Protein AF-A0AAU6LFM1-F1 (afdb_monomer_lite)

Sequence (123 aa):
MAETTYRELRARVQQLARSVASDGETIRQIGQRADRNAQDVARVADSLAALEVDTLTTGEAKDVARIMRGLSTAAIATASASDNVLGAARAADAQAQQSHEGIDEQVNAMPVRMARAVFYTEE

Foldseek 3Di:
DPDQDPVNVLVVLLVVLVVLLVVLVVLLVQLVVLQVVLVVLLVVLVVCVVVVNDPVVSVVSNVSSVVSNVSSVVSNVSNVVSVVSNVVSVVVSVVCCVPPVVVVVVVVVPPDPPDPPPVPPDD

Secondary structure (DSSP, 8-state):
-----HHHHHHHHHHHHHHHHHHHHHHHHHHHHHHHHHHHHHHHHHHHHHTT--HHHHHHHHHHHHHHHHHHHHHHHHHHHHHHHHHHHHHHHHHHIIIIIHHHHHHHHS-S----TTTTS--

Structure (mmCIF, N/CA/C/O backbone):
data_AF-A0AAU6LFM1-F1
#
_entry.id   AF-A0AAU6LFM1-F1
#
loop_
_atom_site.group_PDB
_atom_site.id
_atom_site.type_symbol
_atom_site.label_atom_id
_atom_site.label_alt_id
_atom_site.label_comp_id
_atom_site.label_asym_id
_atom_site.label_entity_id
_atom_site.label_seq_id
_atom_site.pdbx_PDB_ins_code
_atom_site.Cartn_x
_atom_site.Cartn_y
_atom_site.Cartn_z
_atom_site.occupancy
_atom_site.B_iso_or_equiv
_atom_site.auth_seq_id
_atom_site.auth_comp_id
_atom_site.auth_asym_id
_atom_site.auth_atom_id
_atom_site.pdbx_PDB_model_num
ATOM 1 N N . MET A 1 1 ? -26.689 21.280 21.453 1.00 41.31 1 MET A N 1
ATOM 2 C CA . MET A 1 1 ? -25.574 20.574 20.786 1.00 41.31 1 MET A CA 1
ATOM 3 C C . MET A 1 1 ? -25.749 19.105 21.108 1.00 41.31 1 MET A C 1
ATOM 5 O O . MET A 1 1 ? -25.895 18.806 22.282 1.00 41.31 1 MET A O 1
ATOM 9 N N . ALA A 1 2 ? -25.887 18.230 20.110 1.00 50.59 2 ALA A N 1
ATOM 10 C CA . ALA A 1 2 ? -26.129 16.812 20.370 1.00 50.59 2 ALA A CA 1
ATOM 11 C C . ALA A 1 2 ? -24.892 16.206 21.048 1.00 50.59 2 ALA A C 1
ATOM 13 O O . ALA A 1 2 ? -23.811 16.177 20.456 1.00 50.59 2 ALA A O 1
ATOM 14 N N . GLU A 1 3 ? -25.050 15.796 22.303 1.00 56.97 3 GLU A N 1
ATOM 15 C CA . GLU A 1 3 ? -24.037 15.098 23.087 1.00 56.97 3 GLU A CA 1
ATOM 16 C C . GLU A 1 3 ? -23.749 13.769 22.384 1.00 56.97 3 GLU A C 1
ATOM 18 O O . GLU A 1 3 ? -24.572 12.857 22.385 1.00 56.97 3 GLU A O 1
ATOM 23 N N . THR A 1 4 ? -22.621 13.696 21.675 1.00 65.38 4 THR A N 1
ATOM 24 C CA . THR A 1 4 ? -22.221 12.458 21.002 1.00 65.38 4 THR A CA 1
ATOM 25 C C . THR A 1 4 ? -21.923 11.431 22.084 1.00 65.38 4 THR A C 1
ATOM 27 O O . THR A 1 4 ? -21.063 11.662 22.934 1.00 65.38 4 THR A O 1
ATOM 30 N N . THR A 1 5 ? -22.638 10.311 22.080 1.00 79.38 5 THR A N 1
ATOM 31 C CA . THR A 1 5 ? -22.465 9.300 23.130 1.00 79.38 5 THR A CA 1
ATOM 32 C C . THR A 1 5 ? -21.132 8.565 22.955 1.00 79.38 5 THR A C 1
ATOM 34 O O . THR A 1 5 ? -20.608 8.441 21.844 1.00 79.38 5 THR A O 1
ATOM 37 N N . TYR A 1 6 ? -20.576 8.017 24.040 1.00 76.62 6 TYR A N 1
ATOM 38 C CA . TYR A 1 6 ? -19.344 7.215 23.980 1.00 76.62 6 TYR A CA 1
ATOM 39 C C . TYR A 1 6 ? -19.451 6.059 22.965 1.00 76.62 6 TYR A C 1
ATOM 41 O O . TYR A 1 6 ? -18.521 5.781 22.205 1.00 76.62 6 TYR A O 1
ATOM 49 N N . ARG A 1 7 ? -20.638 5.446 22.875 1.00 76.25 7 ARG A N 1
ATOM 50 C CA . ARG A 1 7 ? -20.960 4.394 21.904 1.00 76.25 7 ARG A CA 1
ATOM 51 C C . ARG A 1 7 ? -20.860 4.875 20.453 1.00 76.25 7 ARG A C 1
ATOM 53 O O . ARG A 1 7 ? -20.349 4.146 19.604 1.00 76.25 7 ARG A O 1
ATOM 60 N N . GLU A 1 8 ? -21.315 6.091 20.161 1.00 80.94 8 GLU A N 1
ATOM 61 C CA . GLU A 1 8 ? -21.211 6.689 18.824 1.00 80.94 8 GLU A CA 1
ATOM 62 C C . GLU A 1 8 ? -19.762 7.012 18.451 1.00 80.94 8 GLU A C 1
ATOM 64 O O . GLU A 1 8 ? -19.349 6.749 17.321 1.00 80.94 8 GLU A O 1
ATOM 69 N N . LEU A 1 9 ? -18.964 7.531 19.389 1.00 82.94 9 LEU A N 1
ATOM 70 C CA . LEU A 1 9 ? -17.532 7.775 19.174 1.00 82.94 9 LEU A CA 1
ATOM 71 C C . LEU A 1 9 ? -16.786 6.475 18.851 1.00 82.94 9 LEU A C 1
ATOM 73 O O . LEU A 1 9 ? -16.022 6.425 17.886 1.00 82.94 9 LEU A O 1
ATOM 77 N N . ARG A 1 10 ? -17.069 5.398 19.589 1.00 83.88 10 ARG A N 1
ATOM 78 C CA . ARG A 1 10 ? -16.497 4.070 19.338 1.00 83.88 10 ARG A CA 1
ATOM 79 C C . ARG A 1 10 ? -16.863 3.538 17.951 1.00 83.88 10 ARG A C 1
ATOM 81 O O . ARG A 1 10 ? -15.993 3.088 17.206 1.00 83.88 10 ARG A O 1
ATOM 88 N N . ALA A 1 11 ? -18.136 3.651 17.569 1.00 85.62 11 ALA A N 1
ATOM 89 C CA . ALA A 1 11 ? -18.600 3.257 16.240 1.00 85.62 11 ALA A CA 1
ATOM 90 C C . ALA A 1 11 ? -17.892 4.047 15.123 1.00 85.62 11 ALA A C 1
ATOM 92 O O . ALA A 1 11 ? -17.490 3.459 14.117 1.00 85.62 11 ALA A O 1
ATOM 93 N N . ARG A 1 12 ? -17.667 5.355 15.316 1.00 87.56 12 ARG A N 1
ATOM 94 C CA . ARG A 1 12 ? -16.916 6.196 14.367 1.00 87.56 12 ARG A CA 1
ATOM 95 C C . ARG A 1 12 ? -15.453 5.773 14.242 1.00 87.56 12 ARG A C 1
ATOM 97 O O . ARG A 1 12 ? -14.955 5.695 13.122 1.00 87.56 12 ARG A O 1
ATOM 104 N N . VAL A 1 13 ?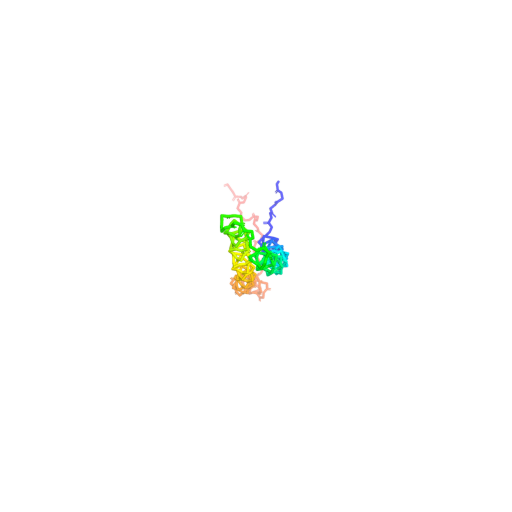 -14.779 5.451 15.349 1.00 88.31 13 VAL A N 1
ATOM 105 C CA . VAL A 1 13 ? -13.395 4.936 15.323 1.00 88.31 13 VAL A CA 1
ATOM 106 C C . VAL A 1 13 ? -13.321 3.620 14.551 1.00 88.31 13 VAL A C 1
ATOM 108 O O . VAL A 1 13 ? -12.462 3.467 13.683 1.00 88.31 13 VAL A O 1
ATOM 111 N N . GLN A 1 14 ? -14.253 2.692 14.792 1.00 89.56 14 GLN A N 1
ATOM 112 C CA . GLN A 1 14 ? -14.313 1.449 14.021 1.00 89.56 14 GLN A CA 1
ATOM 113 C C . GLN A 1 14 ? -14.546 1.696 12.529 1.00 89.56 14 GLN A C 1
ATOM 115 O O . GLN A 1 14 ? -13.924 1.043 11.690 1.00 89.56 14 GLN A O 1
ATOM 120 N N . GLN A 1 15 ? -15.456 2.609 12.187 1.00 92.00 15 GLN A N 1
ATOM 121 C CA . GLN A 1 15 ? -15.748 2.941 10.797 1.00 92.00 15 GLN A CA 1
ATOM 122 C C . GLN A 1 15 ? -14.516 3.525 10.100 1.00 92.00 15 GLN A C 1
ATOM 124 O O . GLN A 1 15 ? -14.177 3.087 9.001 1.00 92.00 15 GLN A O 1
ATOM 129 N N . LEU A 1 16 ? -13.812 4.449 10.759 1.00 90.88 16 LEU A N 1
ATOM 130 C CA . LEU A 1 16 ? -12.579 5.031 10.237 1.00 90.88 16 LEU A CA 1
ATOM 131 C C . LEU A 1 16 ? -11.495 3.963 10.041 1.00 90.88 16 LEU A C 1
ATOM 133 O O . LEU A 1 16 ? -10.872 3.913 8.986 1.00 90.88 16 LEU A O 1
ATOM 137 N N . ALA A 1 17 ? -11.322 3.056 11.004 1.00 91.50 17 ALA A N 1
ATOM 138 C CA . ALA A 1 17 ? -10.351 1.969 10.897 1.00 91.50 17 ALA A CA 1
ATOM 139 C C . ALA A 1 17 ? -10.649 1.014 9.726 1.00 91.50 17 ALA A C 1
ATOM 141 O O . ALA A 1 17 ? -9.734 0.577 9.031 1.00 91.50 17 ALA A O 1
ATOM 142 N N . ARG A 1 18 ? -11.930 0.717 9.462 1.00 91.94 18 ARG A N 1
ATOM 143 C CA . ARG A 1 18 ? -12.343 -0.068 8.284 1.00 91.94 18 ARG A CA 1
ATOM 144 C C . ARG A 1 18 ? -12.062 0.673 6.977 1.00 91.94 18 ARG A C 1
ATOM 146 O O . ARG A 1 18 ? -11.637 0.035 6.019 1.00 91.94 18 ARG A O 1
ATOM 153 N N . SER A 1 19 ? -12.261 1.993 6.947 1.00 94.69 19 SER A N 1
ATOM 154 C CA . SER A 1 19 ? -11.905 2.820 5.786 1.00 94.69 19 SER A CA 1
ATOM 155 C C . SER A 1 19 ? -10.408 2.740 5.499 1.00 94.69 19 SER A C 1
ATOM 157 O O . SER A 1 19 ? -10.024 2.404 4.387 1.00 94.69 19 SER A O 1
ATOM 159 N N . VAL A 1 20 ? -9.566 2.925 6.522 1.00 92.31 20 VAL A N 1
ATOM 160 C CA . VAL A 1 20 ? -8.100 2.837 6.393 1.00 92.31 20 VAL A CA 1
ATOM 161 C C . VAL A 1 20 ? -7.652 1.460 5.892 1.00 92.31 20 VAL A C 1
ATOM 163 O O . VAL A 1 20 ? -6.740 1.373 5.071 1.00 92.31 20 VAL A O 1
ATOM 166 N N . ALA A 1 21 ? -8.300 0.381 6.342 1.00 93.25 21 ALA A N 1
ATOM 167 C CA . ALA A 1 21 ? -8.031 -0.966 5.839 1.00 93.25 21 ALA A CA 1
ATOM 168 C C . ALA A 1 21 ? -8.401 -1.123 4.352 1.00 93.25 21 ALA A C 1
ATOM 170 O O . ALA A 1 21 ? -7.626 -1.682 3.579 1.00 93.25 21 ALA A O 1
ATOM 171 N N . SER A 1 22 ? -9.553 -0.587 3.935 1.00 94.81 22 SER A N 1
ATOM 172 C CA . SER A 1 22 ? -9.976 -0.577 2.526 1.00 94.81 22 SER A CA 1
ATOM 173 C C . SER A 1 22 ? -9.019 0.228 1.641 1.00 94.81 22 SER A C 1
ATOM 175 O O . SER A 1 22 ? -8.666 -0.199 0.538 1.00 94.81 22 SER A O 1
ATOM 177 N N . ASP A 1 23 ? -8.557 1.377 2.133 1.00 93.94 23 ASP A N 1
ATOM 178 C CA . ASP A 1 23 ? -7.546 2.185 1.452 1.00 93.94 23 ASP A CA 1
ATOM 179 C C . ASP A 1 23 ? -6.221 1.414 1.356 1.00 93.94 23 ASP A C 1
ATOM 181 O O . ASP A 1 23 ? -5.586 1.396 0.303 1.00 93.94 23 ASP A O 1
ATOM 185 N N . GLY A 1 24 ? -5.845 0.692 2.417 1.00 94.50 24 GLY A N 1
ATOM 186 C CA . GLY A 1 24 ? -4.687 -0.203 2.438 1.00 94.50 24 GLY A CA 1
ATOM 187 C C . GLY A 1 24 ? -4.737 -1.286 1.358 1.00 94.50 24 GLY A C 1
ATOM 188 O O . GLY A 1 24 ? -3.739 -1.517 0.676 1.00 94.50 24 GLY A O 1
ATOM 189 N N . GLU A 1 25 ? -5.894 -1.910 1.139 1.00 94.44 25 GLU A N 1
ATOM 190 C CA . GLU A 1 25 ? -6.081 -2.891 0.061 1.00 94.44 25 GLU A CA 1
ATOM 191 C C . GLU A 1 25 ? -5.962 -2.245 -1.328 1.00 94.44 25 GLU A C 1
ATOM 193 O O . GLU A 1 25 ? -5.293 -2.773 -2.217 1.00 94.44 25 GLU A O 1
ATOM 198 N N . THR A 1 26 ? -6.520 -1.048 -1.506 1.00 96.38 26 THR A N 1
ATOM 199 C CA . THR A 1 26 ? -6.365 -0.287 -2.757 1.00 96.38 26 THR A CA 1
ATOM 200 C C . THR A 1 26 ? -4.891 0.026 -3.032 1.00 96.38 26 THR A C 1
ATOM 202 O O . THR A 1 26 ? -4.393 -0.177 -4.144 1.00 96.38 26 THR A O 1
ATOM 205 N N . ILE A 1 27 ? -4.155 0.463 -2.008 1.00 95.12 27 ILE A N 1
ATOM 206 C CA . ILE A 1 27 ? -2.717 0.737 -2.096 1.00 95.12 27 ILE A CA 1
ATOM 207 C C . ILE A 1 27 ? -1.943 -0.546 -2.420 1.00 95.12 27 ILE A C 1
ATOM 209 O O . ILE A 1 27 ? -1.067 -0.526 -3.285 1.00 95.12 27 ILE A O 1
ATOM 213 N N . ARG A 1 28 ? -2.300 -1.686 -1.815 1.00 95.81 28 ARG A N 1
ATOM 214 C CA . ARG A 1 28 ? -1.705 -2.997 -2.124 1.00 95.81 28 ARG A CA 1
ATOM 215 C C . ARG A 1 28 ? -1.833 -3.341 -3.606 1.00 95.81 28 ARG A C 1
ATOM 217 O O . ARG A 1 28 ? -0.850 -3.740 -4.231 1.00 95.81 28 ARG A O 1
ATOM 224 N N . GLN A 1 29 ? -3.013 -3.139 -4.186 1.00 96.19 29 GLN A N 1
ATOM 225 C CA . GLN A 1 29 ? -3.260 -3.387 -5.609 1.00 96.19 29 GLN A CA 1
ATOM 226 C C . GLN A 1 29 ? -2.443 -2.451 -6.511 1.00 96.19 29 GLN A C 1
ATOM 228 O O . GLN A 1 29 ? -1.923 -2.884 -7.546 1.00 96.19 29 GLN A O 1
ATOM 233 N N . ILE A 1 30 ? -2.279 -1.183 -6.115 1.00 94.94 30 ILE A N 1
ATOM 234 C CA . ILE A 1 30 ? -1.381 -0.239 -6.797 1.00 94.94 30 ILE A CA 1
ATOM 235 C C . ILE A 1 30 ? 0.063 -0.747 -6.740 1.00 94.94 30 ILE A C 1
ATOM 237 O O . ILE A 1 30 ? 0.724 -0.781 -7.777 1.00 94.94 30 ILE A O 1
ATOM 241 N N . GLY A 1 31 ? 0.531 -1.208 -5.577 1.00 95.62 31 GLY A N 1
ATOM 242 C CA . GLY A 1 31 ? 1.867 -1.784 -5.412 1.00 95.62 31 GLY A CA 1
ATOM 243 C C . GLY A 1 31 ? 2.109 -2.995 -6.316 1.00 95.62 31 GLY A C 1
ATOM 244 O O . GLY A 1 31 ? 3.082 -3.030 -7.065 1.00 95.62 31 GLY A O 1
ATOM 245 N N . GLN A 1 32 ? 1.168 -3.941 -6.354 1.00 96.12 32 GLN A N 1
ATOM 246 C CA . GLN A 1 32 ? 1.237 -5.113 -7.239 1.00 96.12 32 GLN A CA 1
ATOM 247 C C . GLN A 1 32 ? 1.238 -4.744 -8.730 1.00 96.12 32 GLN A C 1
ATOM 249 O O . GLN A 1 32 ? 1.865 -5.415 -9.551 1.00 96.12 32 GLN A O 1
ATOM 254 N N . ARG A 1 33 ? 0.509 -3.692 -9.119 1.00 96.12 33 ARG A N 1
ATOM 255 C CA . ARG A 1 33 ? 0.569 -3.157 -10.487 1.00 96.12 33 ARG A CA 1
ATOM 256 C C . ARG A 1 33 ? 1.915 -2.497 -10.774 1.00 96.12 33 ARG A C 1
ATOM 258 O O . ARG A 1 33 ? 2.457 -2.721 -11.850 1.00 96.12 33 ARG A O 1
ATOM 265 N N . ALA A 1 34 ? 2.451 -1.722 -9.834 1.00 94.88 34 ALA A N 1
ATOM 266 C CA . ALA A 1 34 ? 3.762 -1.098 -9.969 1.00 94.88 34 ALA A CA 1
ATOM 267 C C . ALA A 1 34 ? 4.868 -2.150 -10.134 1.00 94.88 34 ALA A C 1
ATOM 269 O O . ALA A 1 34 ? 5.726 -1.978 -10.991 1.00 94.88 34 ALA A O 1
ATOM 270 N N . ASP A 1 35 ? 4.806 -3.263 -9.397 1.00 95.38 35 ASP A N 1
ATOM 271 C CA . ASP A 1 35 ? 5.769 -4.360 -9.545 1.00 95.38 35 ASP A CA 1
ATOM 272 C C . ASP A 1 35 ? 5.701 -5.022 -10.925 1.00 95.38 35 ASP A C 1
ATOM 274 O O . ASP A 1 35 ? 6.726 -5.183 -11.585 1.00 95.38 35 ASP A O 1
ATOM 278 N N . ARG A 1 36 ? 4.493 -5.335 -11.412 1.00 96.31 36 ARG A N 1
ATOM 279 C CA . ARG A 1 36 ? 4.308 -5.877 -12.770 1.00 96.31 36 ARG A CA 1
ATOM 280 C C . ARG A 1 36 ? 4.860 -4.931 -13.832 1.00 96.31 36 ARG A C 1
ATOM 282 O O . ARG A 1 36 ? 5.660 -5.349 -14.663 1.00 96.31 36 ARG A O 1
ATOM 289 N N . ASN A 1 37 ? 4.522 -3.647 -13.737 1.00 95.00 37 ASN A N 1
ATOM 290 C CA . ASN A 1 37 ? 5.045 -2.633 -14.647 1.00 95.00 37 ASN A CA 1
ATOM 291 C C . ASN A 1 37 ? 6.576 -2.529 -14.555 1.00 95.00 37 ASN A C 1
ATOM 293 O O . ASN A 1 37 ? 7.239 -2.394 -15.577 1.00 95.00 37 ASN A O 1
ATOM 297 N N . ALA A 1 38 ? 7.155 -2.644 -13.356 1.00 95.25 38 ALA A N 1
ATOM 298 C CA . ALA A 1 38 ? 8.603 -2.639 -13.176 1.00 95.25 38 ALA A CA 1
ATOM 299 C C . ALA A 1 38 ? 9.279 -3.822 -13.879 1.00 95.25 38 ALA A C 1
ATOM 301 O O . ALA A 1 38 ? 10.355 -3.670 -14.457 1.00 95.25 38 ALA A O 1
ATOM 302 N N . GLN A 1 39 ? 8.668 -5.008 -13.817 1.00 94.69 39 GLN A N 1
ATOM 303 C CA . GLN A 1 39 ? 9.153 -6.189 -14.528 1.00 94.69 39 GLN A CA 1
ATOM 304 C C . GLN A 1 39 ? 9.082 -5.984 -16.042 1.00 94.69 39 GLN A C 1
ATOM 306 O O . GLN A 1 39 ? 10.043 -6.303 -16.738 1.00 94.69 39 GLN A O 1
ATOM 311 N N . ASP A 1 40 ? 7.987 -5.419 -16.548 1.00 95.75 40 ASP A N 1
ATOM 312 C CA . ASP A 1 40 ? 7.823 -5.151 -17.977 1.00 95.75 40 ASP A CA 1
ATOM 313 C C . ASP A 1 40 ? 8.842 -4.116 -18.475 1.00 95.75 40 ASP A C 1
ATOM 315 O O . ASP A 1 40 ? 9.503 -4.343 -19.487 1.00 95.75 40 ASP A O 1
ATOM 319 N N . VAL A 1 41 ? 9.061 -3.031 -17.724 1.00 93.06 41 VAL A N 1
ATOM 320 C CA . VAL A 1 41 ? 10.090 -2.027 -18.042 1.00 93.06 41 VAL A CA 1
ATOM 321 C C . VAL A 1 41 ? 11.492 -2.637 -18.013 1.00 93.06 41 VAL A C 1
ATOM 323 O O . VAL 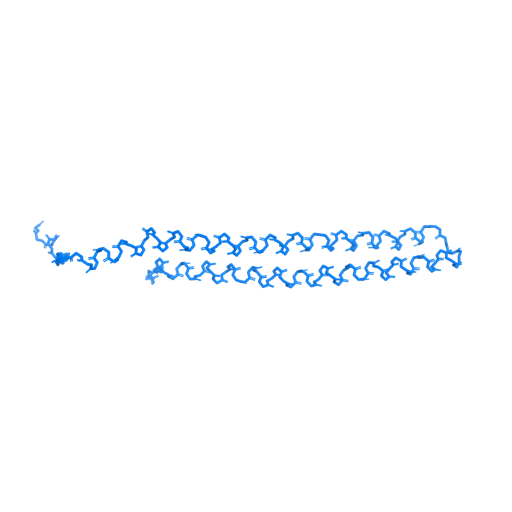A 1 41 ? 12.301 -2.341 -18.889 1.00 93.06 41 VAL A O 1
ATOM 326 N N . ALA A 1 42 ? 11.787 -3.528 -17.062 1.00 91.81 42 ALA A N 1
ATOM 327 C CA . ALA A 1 42 ? 13.070 -4.228 -17.034 1.00 91.81 42 ALA A CA 1
ATOM 328 C C . ALA A 1 42 ? 13.277 -5.097 -18.289 1.00 91.81 42 ALA A C 1
ATOM 330 O O . ALA A 1 42 ? 14.351 -5.052 -18.881 1.00 91.81 42 ALA A O 1
ATOM 331 N N . ARG A 1 43 ? 12.240 -5.809 -18.756 1.00 93.25 43 ARG A N 1
ATOM 332 C CA . ARG A 1 43 ? 12.309 -6.582 -20.012 1.00 93.25 43 ARG A CA 1
ATOM 333 C C . ARG A 1 43 ? 12.512 -5.687 -21.234 1.00 93.25 43 ARG A C 1
ATOM 335 O O . ARG A 1 43 ? 13.245 -6.060 -22.149 1.00 93.25 43 ARG A O 1
ATOM 342 N N . VAL A 1 44 ? 11.879 -4.511 -21.259 1.00 92.50 44 VAL A N 1
ATOM 343 C CA . VAL A 1 44 ? 12.115 -3.511 -22.311 1.00 92.50 44 VAL A CA 1
ATOM 344 C C . VAL A 1 44 ? 13.566 -3.040 -22.270 1.00 92.50 44 VAL A C 1
ATOM 346 O O . VAL A 1 44 ? 14.212 -3.022 -23.311 1.00 92.50 44 VAL A O 1
ATOM 349 N N . ALA A 1 45 ? 14.111 -2.742 -21.089 1.00 89.69 45 ALA A N 1
ATOM 350 C CA . ALA A 1 45 ? 15.514 -2.360 -20.942 1.00 89.69 45 ALA A CA 1
ATOM 351 C C . ALA A 1 45 ? 16.471 -3.456 -21.442 1.00 89.69 45 ALA A C 1
ATOM 353 O O . ALA A 1 45 ? 17.436 -3.158 -22.139 1.00 89.69 45 ALA A O 1
ATOM 354 N N . ASP A 1 46 ? 16.187 -4.724 -21.142 1.00 89.50 46 ASP A N 1
ATOM 355 C CA . ASP A 1 46 ? 16.987 -5.850 -21.637 1.00 89.50 46 ASP A CA 1
ATOM 356 C C . ASP A 1 46 ? 16.879 -6.006 -23.165 1.00 89.50 46 ASP A C 1
ATOM 358 O O . ASP A 1 46 ? 17.863 -6.327 -23.830 1.00 89.50 46 ASP A O 1
ATOM 362 N N . SER A 1 47 ? 15.713 -5.705 -23.743 1.00 91.81 47 SER A N 1
ATOM 363 C CA . SER A 1 47 ? 15.514 -5.693 -25.200 1.00 91.81 47 SER A CA 1
ATOM 364 C C . SER A 1 47 ? 16.260 -4.536 -25.874 1.00 91.81 47 SER A C 1
ATOM 366 O O . SER A 1 47 ? 16.841 -4.725 -26.938 1.00 91.81 47 SER A O 1
ATOM 368 N N . LEU A 1 48 ? 16.290 -3.351 -25.250 1.00 88.25 48 LEU A N 1
ATOM 369 C CA . LEU A 1 48 ? 17.086 -2.210 -25.718 1.00 88.25 48 LEU A CA 1
ATOM 370 C C . LEU A 1 48 ? 18.581 -2.546 -25.703 1.00 88.25 48 LEU A C 1
ATOM 372 O O . LEU A 1 48 ? 19.275 -2.299 -26.686 1.00 88.25 48 LEU A O 1
ATOM 376 N N . ALA A 1 49 ? 19.055 -3.193 -24.637 1.00 87.06 49 ALA A N 1
ATOM 377 C CA . ALA A 1 49 ? 20.437 -3.653 -24.546 1.00 87.06 49 ALA A CA 1
ATOM 378 C C . ALA A 1 49 ? 20.790 -4.664 -25.650 1.00 87.06 49 ALA A C 1
ATOM 380 O O . ALA A 1 49 ? 21.883 -4.611 -26.207 1.00 87.06 49 ALA A O 1
ATOM 381 N N . ALA A 1 50 ? 19.863 -5.565 -25.992 1.00 91.12 50 ALA A N 1
ATOM 382 C CA . ALA A 1 50 ? 20.050 -6.537 -27.071 1.00 91.12 50 ALA A CA 1
ATOM 383 C C . ALA A 1 50 ? 20.117 -5.894 -28.468 1.00 91.12 50 ALA A C 1
ATOM 385 O O . ALA A 1 50 ? 20.697 -6.477 -29.379 1.00 91.12 50 ALA A O 1
ATOM 386 N N . LEU A 1 51 ? 19.543 -4.700 -28.635 1.00 92.88 51 LEU A N 1
ATOM 387 C CA . LEU A 1 51 ? 19.622 -3.903 -29.861 1.00 92.88 51 LEU A CA 1
ATOM 388 C C . LEU A 1 51 ? 20.861 -2.995 -29.908 1.00 92.88 51 LEU A C 1
ATOM 390 O O . LEU A 1 51 ? 20.930 -2.120 -30.766 1.00 92.88 51 LEU A O 1
ATOM 394 N N . GLU A 1 52 ? 21.810 -3.174 -28.983 1.00 88.12 52 GLU A N 1
ATOM 395 C CA . GLU A 1 52 ? 23.006 -2.331 -28.842 1.00 88.12 52 GLU A CA 1
ATOM 396 C C . GLU A 1 52 ? 22.674 -0.836 -28.666 1.00 88.12 52 GLU A C 1
ATOM 398 O O . GLU A 1 52 ? 23.473 0.040 -29.002 1.00 88.12 52 GLU A O 1
ATOM 403 N N . VAL A 1 53 ? 21.493 -0.531 -28.109 1.00 84.62 53 VAL A N 1
ATOM 404 C CA . VAL A 1 53 ? 21.152 0.832 -27.683 1.00 84.62 53 VAL A CA 1
ATOM 405 C C . VAL A 1 53 ? 22.150 1.272 -26.616 1.00 84.62 53 VAL A C 1
ATOM 407 O O . VAL A 1 53 ? 22.641 0.464 -25.823 1.00 84.62 53 VAL A O 1
ATOM 410 N N . ASP A 1 54 ? 22.461 2.567 -26.598 1.00 89.94 54 ASP A N 1
ATOM 411 C CA . ASP A 1 54 ? 23.450 3.115 -25.688 1.00 89.94 54 ASP A CA 1
ATOM 412 C C . ASP A 1 54 ? 23.145 2.786 -24.208 1.00 89.94 54 ASP A C 1
ATOM 414 O O . ASP A 1 54 ? 22.005 2.557 -23.770 1.00 89.94 54 ASP A O 1
ATOM 418 N N . THR A 1 55 ? 24.214 2.735 -23.417 1.00 85.69 55 THR A N 1
ATOM 419 C CA . THR A 1 55 ? 24.151 2.338 -22.009 1.00 85.69 55 THR A CA 1
ATOM 420 C C . THR A 1 55 ? 23.419 3.353 -21.136 1.00 85.69 55 THR A C 1
ATOM 422 O O . THR A 1 55 ? 22.915 2.963 -20.082 1.00 85.69 55 THR A O 1
ATOM 425 N N . LEU A 1 56 ? 23.328 4.619 -21.561 1.00 90.56 56 LEU A N 1
ATOM 426 C CA . LEU A 1 56 ? 22.624 5.674 -20.840 1.00 90.56 56 LEU A CA 1
ATOM 427 C C . LEU A 1 56 ? 21.115 5.435 -20.931 1.00 90.56 56 LEU A C 1
ATOM 429 O O . LEU A 1 56 ? 20.465 5.280 -19.902 1.00 90.56 56 LEU A O 1
ATOM 433 N N . THR A 1 57 ? 20.589 5.255 -22.141 1.00 85.75 57 THR A N 1
ATOM 434 C CA . THR A 1 57 ? 19.172 4.964 -22.402 1.00 85.75 57 THR A CA 1
ATOM 435 C C . THR A 1 57 ? 18.736 3.650 -21.742 1.00 85.75 57 THR A C 1
ATOM 437 O O . THR A 1 57 ? 17.678 3.558 -21.112 1.00 85.75 57 THR A O 1
ATOM 440 N N . THR A 1 58 ? 19.576 2.614 -21.817 1.00 88.56 58 THR A N 1
ATOM 441 C CA . THR A 1 58 ? 19.321 1.340 -21.122 1.00 88.56 58 THR A CA 1
ATOM 442 C C . THR A 1 58 ? 19.332 1.517 -19.597 1.00 88.56 58 THR A C 1
ATOM 444 O O . THR A 1 58 ? 18.542 0.892 -18.881 1.00 88.56 58 THR A O 1
ATOM 447 N N . GLY A 1 59 ? 20.233 2.362 -19.088 1.00 88.06 59 GLY A N 1
ATOM 448 C CA . GLY A 1 59 ? 20.340 2.711 -17.674 1.00 88.06 59 GLY A CA 1
ATOM 449 C C . GLY A 1 59 ? 19.093 3.424 -17.159 1.00 88.06 59 GLY A C 1
ATOM 450 O O . GLY A 1 59 ? 18.533 3.001 -16.151 1.00 88.06 59 GLY A O 1
ATOM 451 N N . GLU A 1 60 ? 18.596 4.417 -17.897 1.00 91.88 60 GLU A N 1
ATOM 452 C CA . GLU A 1 60 ? 17.371 5.152 -17.562 1.00 91.88 60 GLU A CA 1
ATOM 453 C C . GLU A 1 60 ? 16.159 4.218 -17.448 1.00 91.88 60 GLU A C 1
ATOM 455 O O . GLU A 1 60 ? 15.402 4.287 -16.478 1.00 91.88 60 GLU A O 1
ATOM 460 N N . ALA A 1 61 ? 16.003 3.271 -18.379 1.00 90.31 61 ALA A N 1
ATOM 461 C CA . ALA A 1 61 ? 14.931 2.279 -18.306 1.00 90.31 61 ALA A CA 1
ATOM 462 C C . ALA A 1 61 ? 15.057 1.378 -17.059 1.00 90.31 61 ALA A C 1
ATOM 464 O O . ALA A 1 61 ? 14.071 1.112 -16.363 1.00 90.31 61 ALA A O 1
ATOM 465 N N . LYS A 1 62 ? 16.278 0.947 -16.714 1.00 91.25 62 LYS A N 1
ATOM 466 C CA . LYS A 1 62 ? 16.538 0.178 -15.483 1.00 91.25 62 LYS A CA 1
ATOM 467 C C . LYS A 1 62 ? 16.265 0.996 -14.220 1.00 91.25 62 LYS A C 1
ATOM 469 O O . LYS A 1 62 ? 15.778 0.440 -13.232 1.00 91.25 62 LYS A O 1
ATOM 474 N N . ASP A 1 63 ? 16.525 2.297 -14.248 1.00 93.62 63 ASP A N 1
ATOM 475 C CA . ASP A 1 63 ? 16.239 3.201 -13.136 1.00 93.62 63 ASP A CA 1
ATOM 476 C C . ASP A 1 63 ? 14.733 3.398 -12.939 1.00 93.62 63 ASP A C 1
ATOM 478 O O . ASP A 1 63 ? 14.256 3.307 -11.805 1.00 93.62 63 ASP A O 1
ATOM 482 N N . VAL A 1 64 ? 13.957 3.538 -14.020 1.00 94.31 64 VAL A N 1
ATOM 483 C CA . VAL A 1 64 ? 12.485 3.549 -13.950 1.00 94.31 64 VAL A CA 1
ATOM 484 C C . VAL A 1 64 ? 11.964 2.257 -13.315 1.00 94.31 64 VAL A C 1
ATOM 486 O O . VAL A 1 64 ? 11.152 2.311 -12.386 1.00 94.31 64 VAL A O 1
ATOM 489 N N . ALA A 1 65 ? 12.469 1.093 -13.738 1.00 93.75 65 ALA A N 1
ATOM 490 C CA . ALA A 1 65 ? 12.103 -0.185 -13.126 1.00 93.75 65 ALA A CA 1
ATOM 491 C C . ALA A 1 65 ? 12.456 -0.230 -11.626 1.00 93.75 65 ALA A C 1
ATOM 493 O O . ALA A 1 65 ? 11.665 -0.714 -10.812 1.00 93.75 65 ALA A O 1
ATOM 494 N N . ARG A 1 66 ? 13.616 0.311 -11.225 1.00 95.00 66 ARG A N 1
ATOM 495 C CA . ARG A 1 66 ? 14.014 0.394 -9.810 1.00 95.00 66 ARG A CA 1
ATOM 496 C C . ARG A 1 66 ? 13.061 1.279 -9.002 1.00 95.00 66 ARG A C 1
ATOM 498 O O . ARG A 1 66 ? 12.643 0.867 -7.920 1.00 95.00 66 ARG A O 1
ATOM 505 N N . ILE A 1 67 ? 12.690 2.450 -9.519 1.00 96.31 67 ILE A N 1
ATOM 506 C CA . ILE A 1 67 ? 11.744 3.368 -8.864 1.00 96.31 67 ILE A CA 1
ATOM 507 C C . ILE A 1 67 ? 10.377 2.694 -8.689 1.00 96.31 67 ILE A C 1
ATOM 509 O O . ILE A 1 67 ? 9.804 2.738 -7.601 1.00 96.31 67 ILE A O 1
ATOM 513 N N . MET A 1 68 ? 9.879 2.007 -9.721 1.00 94.44 68 MET A N 1
ATOM 514 C CA . MET A 1 68 ? 8.605 1.283 -9.653 1.00 94.44 68 MET A CA 1
ATOM 515 C C . MET A 1 68 ? 8.620 0.149 -8.614 1.00 94.44 68 MET A C 1
ATOM 517 O O . MET A 1 68 ? 7.640 -0.029 -7.889 1.00 94.44 68 MET A O 1
ATOM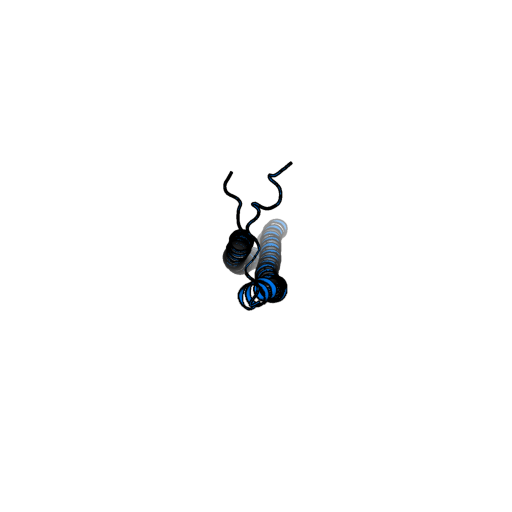 521 N N . ARG A 1 69 ? 9.738 -0.578 -8.469 1.00 94.75 69 ARG A N 1
ATOM 522 C CA . ARG A 1 69 ? 9.905 -1.557 -7.377 1.00 94.75 69 ARG A CA 1
ATOM 523 C C . ARG A 1 69 ? 9.905 -0.888 -6.004 1.00 94.75 69 ARG A C 1
ATOM 525 O O . ARG A 1 69 ? 9.279 -1.400 -5.083 1.00 94.75 69 ARG A O 1
ATOM 532 N N . GLY A 1 70 ? 10.557 0.269 -5.870 1.00 95.94 70 GLY A N 1
ATOM 533 C CA . GLY A 1 70 ? 10.514 1.071 -4.643 1.00 95.94 70 GLY A CA 1
ATOM 534 C C . GLY A 1 70 ? 9.087 1.475 -4.259 1.00 95.94 70 GLY A C 1
ATOM 535 O O . GLY A 1 70 ? 8.693 1.318 -3.103 1.00 95.94 70 GLY A O 1
ATOM 536 N N . LEU A 1 71 ? 8.288 1.906 -5.240 1.00 95.00 71 LEU A N 1
ATOM 537 C CA . LEU A 1 71 ? 6.867 2.204 -5.055 1.00 95.00 71 LEU A CA 1
ATOM 538 C C . LEU A 1 71 ? 6.075 0.970 -4.596 1.00 95.00 71 LEU A C 1
ATOM 540 O O . LEU A 1 71 ? 5.270 1.081 -3.674 1.00 95.00 71 LEU A O 1
ATOM 544 N N . SER A 1 72 ? 6.315 -0.199 -5.198 1.00 96.19 72 SER A N 1
ATOM 545 C CA . SER A 1 72 ? 5.681 -1.459 -4.780 1.00 96.19 72 SER A CA 1
ATOM 546 C C . SER A 1 72 ? 5.979 -1.796 -3.316 1.00 96.19 72 SER A C 1
ATOM 548 O O . SER A 1 72 ? 5.057 -2.028 -2.534 1.00 96.19 72 SER A O 1
ATOM 550 N N . THR A 1 73 ? 7.251 -1.734 -2.913 1.00 96.44 73 THR A N 1
ATOM 551 C CA . THR A 1 73 ? 7.669 -1.985 -1.526 1.00 96.44 73 THR A CA 1
ATOM 552 C C . THR A 1 73 ? 6.995 -1.024 -0.551 1.00 96.44 73 THR A C 1
ATOM 554 O O . THR A 1 73 ? 6.459 -1.461 0.469 1.00 96.44 73 THR A O 1
ATOM 557 N N . ALA A 1 74 ? 6.978 0.274 -0.870 1.00 96.44 74 ALA A N 1
ATOM 558 C CA . ALA A 1 74 ? 6.319 1.277 -0.041 1.00 96.44 74 ALA A CA 1
ATOM 559 C C . ALA A 1 74 ? 4.813 1.001 0.080 1.00 96.44 74 ALA A C 1
ATOM 561 O O . ALA A 1 74 ? 4.277 1.004 1.183 1.00 96.44 74 ALA A O 1
ATOM 562 N N . ALA A 1 75 ? 4.148 0.678 -1.029 1.00 95.75 75 ALA A N 1
ATOM 563 C CA . ALA A 1 75 ? 2.725 0.365 -1.047 1.00 95.75 75 ALA A CA 1
ATOM 564 C C . ALA A 1 75 ? 2.379 -0.879 -0.208 1.00 95.75 75 ALA A C 1
ATOM 566 O O . ALA A 1 75 ? 1.413 -0.856 0.553 1.00 95.75 75 ALA A O 1
ATOM 567 N N . ILE A 1 76 ? 3.177 -1.948 -0.288 1.00 93.69 76 ILE A N 1
ATOM 568 C CA . ILE A 1 76 ? 2.986 -3.154 0.536 1.00 93.69 76 ILE A CA 1
ATOM 569 C C . ILE A 1 76 ? 3.166 -2.825 2.023 1.00 93.69 76 ILE A C 1
ATOM 571 O O . ILE A 1 76 ? 2.357 -3.252 2.849 1.00 93.69 76 ILE A O 1
ATOM 575 N N . ALA A 1 77 ? 4.186 -2.035 2.366 1.00 95.56 77 ALA A N 1
ATOM 576 C CA . ALA A 1 77 ? 4.416 -1.601 3.741 1.00 95.56 77 ALA A CA 1
ATOM 577 C C . ALA A 1 77 ? 3.251 -0.749 4.270 1.00 95.56 77 ALA A C 1
ATOM 579 O O . ALA A 1 77 ? 2.771 -0.982 5.379 1.00 95.56 77 ALA A O 1
ATOM 580 N N . THR A 1 78 ? 2.743 0.189 3.466 1.00 93.62 78 THR A N 1
ATOM 581 C CA . THR A 1 78 ? 1.568 0.995 3.818 1.00 93.62 78 THR A CA 1
ATOM 582 C C . THR A 1 78 ? 0.327 0.128 4.004 1.00 93.62 78 THR A C 1
ATOM 584 O O . THR A 1 78 ? -0.369 0.283 5.002 1.00 93.62 78 THR A O 1
ATOM 587 N N . ALA A 1 79 ? 0.075 -0.829 3.108 1.00 94.88 79 ALA A N 1
ATOM 588 C CA . ALA A 1 79 ? -1.048 -1.752 3.239 1.00 94.88 79 ALA A CA 1
ATOM 589 C C . ALA A 1 79 ? -0.965 -2.583 4.530 1.00 94.88 79 ALA A C 1
ATOM 591 O O . ALA A 1 79 ? -1.963 -2.744 5.228 1.00 94.88 79 ALA A O 1
ATOM 592 N N . SER A 1 80 ? 0.231 -3.062 4.886 1.00 93.56 80 SER A N 1
ATOM 593 C CA . SER A 1 80 ? 0.450 -3.770 6.152 1.00 93.56 80 SER A CA 1
ATOM 594 C C . SER A 1 80 ? 0.229 -2.865 7.369 1.00 93.56 80 SER A C 1
ATOM 596 O O . SER A 1 80 ? -0.327 -3.311 8.371 1.00 93.56 80 SER A O 1
ATOM 598 N N . ALA A 1 81 ? 0.628 -1.593 7.297 1.00 94.50 81 ALA A N 1
ATOM 599 C CA . ALA A 1 81 ? 0.359 -0.629 8.360 1.00 94.50 81 ALA A CA 1
ATOM 600 C C . ALA A 1 81 ? -1.148 -0.363 8.519 1.00 94.50 81 ALA A C 1
ATOM 602 O O . ALA A 1 81 ? -1.632 -0.282 9.648 1.00 94.50 81 ALA A O 1
ATOM 603 N N . SER A 1 82 ? -1.905 -0.300 7.420 1.00 93.12 82 SER A N 1
ATOM 604 C CA . SER A 1 82 ? -3.367 -0.195 7.460 1.00 93.12 82 SER A CA 1
ATOM 605 C C . SER A 1 82 ? -4.028 -1.393 8.152 1.00 93.12 82 SER A C 1
ATOM 607 O O . SER A 1 82 ? -4.945 -1.202 8.955 1.00 93.12 82 SER A O 1
ATOM 609 N N . ASP A 1 83 ? -3.538 -2.615 7.918 1.00 91.31 83 ASP A N 1
ATOM 610 C CA . ASP A 1 83 ? -4.020 -3.816 8.619 1.00 91.31 83 ASP A CA 1
ATOM 611 C C . ASP A 1 83 ? -3.765 -3.720 10.137 1.00 91.31 83 ASP A C 1
ATOM 613 O O . ASP A 1 83 ? -4.636 -4.055 10.948 1.00 91.31 83 ASP A O 1
ATOM 617 N N . ASN A 1 84 ? -2.609 -3.179 10.540 1.00 93.06 84 ASN A N 1
ATOM 618 C CA . ASN A 1 84 ? -2.286 -2.946 11.950 1.00 93.06 84 ASN A CA 1
ATOM 619 C C . ASN A 1 84 ? -3.214 -1.909 12.600 1.00 93.06 84 ASN A C 1
ATOM 621 O O . ASN A 1 84 ? -3.622 -2.099 13.746 1.00 93.06 84 ASN A O 1
ATOM 625 N N . VAL A 1 85 ? -3.591 -0.843 11.882 1.00 91.06 85 VAL A N 1
ATOM 626 C CA . VAL A 1 85 ? -4.567 0.150 12.370 1.00 91.06 85 VAL A CA 1
ATOM 627 C C . VAL A 1 85 ? -5.913 -0.512 12.655 1.00 91.06 85 VAL A C 1
ATOM 629 O O . VAL A 1 85 ? -6.506 -0.275 13.709 1.00 91.06 85 VAL A O 1
ATOM 632 N N . LEU A 1 86 ? -6.383 -1.387 11.761 1.00 89.81 86 LEU A N 1
ATOM 633 C CA . LEU A 1 86 ? -7.620 -2.136 11.979 1.00 89.81 86 LEU A CA 1
ATOM 634 C C . LEU A 1 86 ? -7.524 -3.05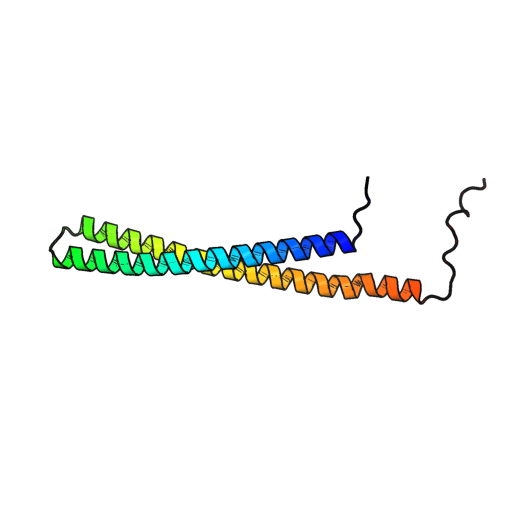8 13.201 1.00 89.81 86 LEU A C 1
ATOM 636 O O . LEU A 1 86 ? -8.462 -3.117 14.000 1.00 89.81 86 LEU A O 1
ATOM 640 N N . GLY A 1 87 ? -6.399 -3.757 13.363 1.00 89.06 87 GLY A N 1
ATOM 641 C CA . GLY A 1 87 ? -6.134 -4.596 14.532 1.00 89.06 87 GLY A CA 1
ATOM 642 C C . GLY A 1 87 ? -6.145 -3.797 15.837 1.00 89.06 87 GLY A C 1
ATOM 643 O O . GLY A 1 87 ? -6.845 -4.164 16.781 1.00 89.06 87 GLY A O 1
ATOM 644 N N . ALA A 1 88 ? -5.443 -2.664 15.866 1.00 89.44 88 ALA A N 1
ATOM 645 C CA . ALA A 1 88 ? -5.388 -1.771 17.019 1.00 89.44 88 ALA A CA 1
ATOM 646 C C . ALA A 1 88 ? -6.767 -1.193 17.369 1.00 89.44 88 ALA A C 1
ATOM 648 O O . ALA A 1 88 ? -7.142 -1.166 18.539 1.00 89.44 88 ALA A O 1
ATOM 649 N N . ALA A 1 89 ? -7.560 -0.797 16.369 1.00 88.38 89 ALA A N 1
ATOM 650 C CA . ALA A 1 89 ? -8.916 -0.305 16.588 1.00 88.38 89 ALA A CA 1
ATOM 651 C C . ALA A 1 89 ? -9.837 -1.379 17.188 1.00 88.38 89 ALA A C 1
ATOM 653 O O . ALA A 1 89 ? -10.625 -1.076 18.080 1.00 88.38 89 ALA A O 1
ATOM 654 N N . ARG A 1 90 ? -9.720 -2.641 16.749 1.00 87.75 90 ARG A N 1
ATOM 655 C CA . ARG A 1 90 ? -10.465 -3.771 17.337 1.00 87.75 90 ARG A CA 1
ATOM 656 C C . ARG A 1 90 ? -10.035 -4.062 18.773 1.00 87.75 90 ARG A C 1
ATOM 658 O O . ARG A 1 90 ? -10.886 -4.318 19.617 1.00 87.75 90 ARG A O 1
ATOM 665 N N . ALA A 1 91 ? -8.735 -4.008 19.057 1.00 87.62 91 ALA A N 1
ATOM 666 C CA . ALA A 1 91 ? -8.222 -4.195 20.411 1.00 87.62 91 ALA A CA 1
ATOM 667 C C . ALA A 1 91 ? -8.702 -3.078 21.354 1.00 87.62 91 ALA A C 1
ATOM 669 O O . ALA A 1 91 ? -9.164 -3.358 22.459 1.00 87.62 91 ALA A O 1
ATOM 670 N N . ALA A 1 92 ? -8.661 -1.824 20.895 1.00 84.81 92 ALA A N 1
ATOM 671 C CA . ALA A 1 92 ? -9.185 -0.683 21.638 1.00 84.81 92 ALA A CA 1
ATOM 672 C C . ALA A 1 92 ? -10.699 -0.802 21.884 1.00 84.81 92 ALA A C 1
ATOM 674 O O . ALA A 1 92 ? -11.164 -0.502 22.980 1.00 84.81 92 ALA A O 1
ATOM 675 N N . ASP A 1 93 ? -11.461 -1.280 20.897 1.00 84.81 93 ASP A N 1
ATOM 676 C CA . ASP A 1 93 ? -12.897 -1.533 21.033 1.00 84.81 93 ASP A CA 1
ATOM 677 C C . ASP A 1 93 ? -13.212 -2.601 22.089 1.00 84.81 93 ASP A C 1
ATOM 679 O O . ASP A 1 93 ? -14.054 -2.376 22.956 1.00 84.81 93 ASP A O 1
ATOM 683 N N . ALA A 1 94 ? -12.491 -3.726 22.068 1.00 84.44 94 ALA A N 1
ATOM 684 C CA . ALA A 1 94 ? -12.649 -4.791 23.055 1.00 84.44 94 ALA A CA 1
ATOM 685 C C . ALA A 1 94 ? -12.309 -4.308 24.477 1.00 84.44 94 ALA 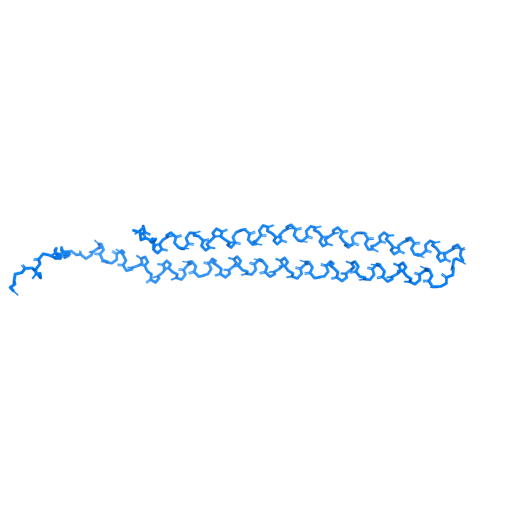A C 1
ATOM 687 O O . ALA A 1 94 ? -13.045 -4.590 25.425 1.00 84.44 94 ALA A O 1
ATOM 688 N N . GLN A 1 95 ? -11.236 -3.525 24.627 1.00 83.31 95 GLN A N 1
ATOM 689 C CA . GLN A 1 95 ? -10.868 -2.915 25.907 1.00 83.31 95 GLN A CA 1
ATOM 690 C C . GLN A 1 95 ? -11.944 -1.935 26.395 1.00 83.31 95 GLN A C 1
ATOM 692 O O . GLN A 1 95 ? -12.276 -1.913 27.582 1.00 83.31 95 GLN A O 1
ATOM 697 N N . ALA A 1 96 ? -12.502 -1.132 25.487 1.00 79.12 96 ALA A N 1
ATOM 698 C CA . ALA A 1 96 ? -13.574 -0.191 25.784 1.00 79.12 96 ALA A CA 1
ATOM 699 C C . ALA A 1 96 ? -14.860 -0.901 26.230 1.00 79.12 96 ALA A C 1
ATOM 701 O O . ALA A 1 96 ? -15.482 -0.475 27.202 1.00 79.12 96 ALA A O 1
ATOM 702 N N . GLN A 1 97 ? -15.241 -2.002 25.572 1.00 78.31 97 GLN A N 1
ATOM 703 C CA . GLN A 1 97 ? -16.363 -2.843 26.005 1.00 78.31 97 GLN A CA 1
ATOM 704 C C . GLN A 1 97 ? -16.150 -3.360 27.431 1.00 78.31 97 GLN A C 1
ATOM 706 O O . GLN A 1 97 ? -16.988 -3.133 28.299 1.00 78.31 97 GLN A O 1
ATOM 711 N N . GLN A 1 98 ? -14.988 -3.957 27.708 1.00 78.25 98 GLN A N 1
ATOM 712 C CA . GLN A 1 98 ? -14.672 -4.473 29.045 1.00 78.25 98 GLN A CA 1
ATOM 713 C C . GLN A 1 98 ? -14.687 -3.385 30.125 1.00 78.25 98 GLN A C 1
ATOM 715 O O . GLN A 1 98 ? -15.128 -3.630 31.244 1.00 78.25 98 GLN A O 1
ATOM 720 N N . SER A 1 99 ? -14.200 -2.187 29.798 1.00 74.69 99 SER A N 1
ATOM 721 C CA . SER A 1 99 ? -13.974 -1.134 30.792 1.00 74.69 99 SER A CA 1
ATOM 722 C C . SER A 1 99 ? -15.199 -0.256 31.047 1.00 74.69 99 SER A C 1
ATOM 724 O O . SER A 1 99 ? -15.269 0.369 32.101 1.00 74.69 99 SER A O 1
ATOM 726 N N . HIS A 1 100 ? -16.113 -0.109 30.083 1.00 67.06 100 HIS A N 1
ATOM 727 C CA . HIS A 1 100 ? -17.221 0.855 30.176 1.00 67.06 100 HIS A CA 1
ATOM 728 C C . HIS A 1 100 ? -18.604 0.204 30.053 1.00 67.06 100 HIS A C 1
ATOM 730 O O . HIS A 1 100 ? -19.511 0.621 30.765 1.00 67.06 100 HIS A O 1
ATOM 736 N N . GLU A 1 101 ? -18.781 -0.856 29.254 1.00 59.50 101 GLU A N 1
ATOM 737 C CA . GLU A 1 101 ? -20.081 -1.557 29.199 1.00 59.50 101 GLU A CA 1
ATOM 738 C C . GLU A 1 101 ? -20.316 -2.423 30.451 1.00 59.50 101 GLU A C 1
ATOM 740 O O . GLU A 1 101 ? -21.451 -2.544 30.905 1.00 59.50 101 GLU A O 1
ATOM 745 N N . GLY A 1 102 ? -19.253 -2.930 31.092 1.00 55.56 102 GLY A N 1
ATOM 746 C CA . GLY A 1 102 ? -19.364 -3.632 32.380 1.00 55.56 102 GLY A CA 1
ATOM 747 C C . GLY A 1 102 ? -19.839 -2.740 33.537 1.00 55.56 102 GLY A C 1
ATOM 748 O O . GLY A 1 102 ? -20.443 -3.233 34.488 1.00 55.56 102 GLY A O 1
ATOM 749 N N . ILE A 1 103 ? -19.612 -1.423 33.449 1.00 54.41 103 ILE A N 1
ATOM 750 C CA . ILE A 1 103 ? -20.120 -0.452 34.428 1.00 54.41 103 ILE A CA 1
ATOM 751 C C . ILE A 1 103 ? -21.618 -0.234 34.206 1.00 54.41 103 ILE A C 1
ATOM 753 O O . ILE A 1 103 ? -22.370 -0.267 35.172 1.00 54.41 103 ILE A O 1
ATOM 757 N N . ASP A 1 104 ? -22.071 -0.085 32.960 1.00 55.06 104 ASP A N 1
ATOM 758 C CA . ASP A 1 104 ? -23.497 0.074 32.644 1.00 55.06 104 ASP A CA 1
ATOM 759 C C . ASP A 1 104 ? -24.321 -1.175 33.000 1.00 55.06 104 ASP A C 1
ATOM 761 O O . ASP A 1 104 ? -25.445 -1.051 33.492 1.00 55.06 104 ASP A O 1
ATOM 765 N N . GLU A 1 105 ? -23.783 -2.385 32.809 1.00 52.41 105 GLU A N 1
ATOM 766 C CA . GLU A 1 105 ? -24.433 -3.620 33.270 1.00 52.41 105 GLU A CA 1
ATOM 767 C C . GLU A 1 105 ? -24.513 -3.691 34.798 1.00 52.41 105 GLU A C 1
ATOM 769 O O . GLU A 1 105 ? -25.567 -4.028 35.335 1.00 52.41 105 GLU A O 1
ATOM 774 N N . GLN A 1 106 ? -23.448 -3.320 35.517 1.00 52.59 106 GLN A N 1
ATOM 775 C CA . GLN A 1 106 ? -23.470 -3.279 36.982 1.00 52.59 106 GLN A CA 1
ATOM 776 C C . GLN A 1 106 ? -24.401 -2.185 37.517 1.00 52.59 106 GLN A C 1
ATOM 778 O O . GLN A 1 106 ? -25.149 -2.439 38.455 1.00 52.59 106 GLN A O 1
ATOM 783 N N . VAL A 1 107 ? -24.424 -1.002 36.899 1.00 55.09 107 VAL A N 1
ATOM 784 C CA . VAL A 1 107 ? -25.321 0.106 37.259 1.00 55.09 107 VAL A CA 1
ATOM 785 C C . VAL A 1 107 ? -26.785 -0.270 37.021 1.00 55.09 107 VAL A C 1
ATOM 787 O O . VAL A 1 107 ? -27.623 0.008 37.876 1.00 55.09 107 VAL A O 1
ATOM 790 N N . ASN A 1 108 ? -27.107 -0.946 35.914 1.00 57.22 108 ASN A N 1
ATOM 791 C CA . ASN A 1 108 ? -28.469 -1.421 35.649 1.00 57.22 108 ASN A CA 1
ATOM 792 C C . ASN A 1 108 ? -28.865 -2.641 36.501 1.00 57.22 108 ASN A C 1
ATOM 794 O O . ASN A 1 108 ? -30.049 -2.829 36.778 1.00 57.22 108 ASN A O 1
ATOM 798 N N . ALA A 1 109 ? -27.903 -3.466 36.927 1.00 55.97 109 ALA A N 1
ATOM 799 C CA . ALA A 1 109 ? -28.138 -4.606 37.814 1.00 55.97 109 ALA A CA 1
ATOM 800 C C . ALA A 1 109 ? -28.210 -4.217 39.303 1.00 55.97 109 ALA A C 1
ATOM 802 O O . ALA A 1 109 ? -28.657 -5.020 40.126 1.00 55.97 109 ALA A O 1
ATOM 803 N N . MET A 1 110 ? -27.791 -3.002 39.676 1.00 46.94 110 MET A N 1
ATOM 804 C CA . MET A 1 110 ? -27.924 -2.516 41.047 1.00 46.94 110 MET A CA 1
ATOM 805 C C . MET A 1 110 ? -29.409 -2.277 41.382 1.00 46.94 110 MET A C 1
ATOM 807 O O . MET A 1 110 ? -30.076 -1.488 40.716 1.00 46.94 110 MET A O 1
ATOM 811 N N . PRO A 1 111 ? -29.949 -2.879 42.461 1.00 50.91 111 PRO A N 1
ATOM 812 C CA . PRO A 1 111 ? -31.362 -2.750 42.839 1.00 50.91 111 PRO A CA 1
ATOM 813 C C . PRO A 1 111 ? -31.720 -1.371 43.429 1.00 50.91 111 PRO A C 1
ATOM 815 O O . PRO A 1 111 ? -32.794 -1.195 44.008 1.00 50.91 111 PRO A O 1
ATOM 818 N N . VAL A 1 112 ? -30.832 -0.381 43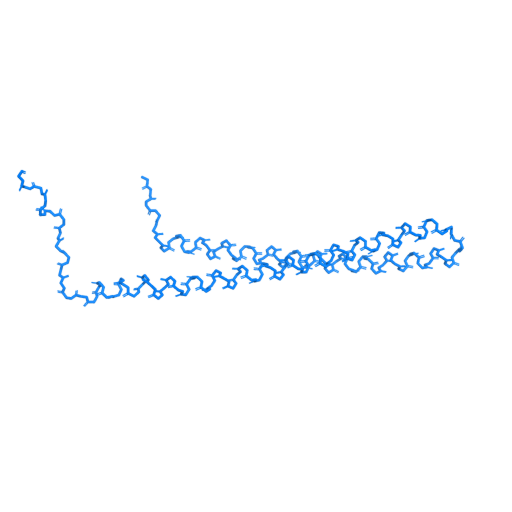.319 1.00 57.62 112 VAL A N 1
ATOM 819 C CA . VAL A 1 112 ? -31.012 0.948 43.900 1.00 57.62 112 VAL A CA 1
ATOM 820 C C . VAL A 1 112 ? -31.549 1.878 42.816 1.00 57.62 112 VAL A C 1
ATOM 822 O O . VAL A 1 112 ? -30.870 2.145 41.829 1.00 57.62 112 VAL A O 1
ATOM 825 N N . ARG A 1 113 ? -32.770 2.404 42.994 1.00 52.38 113 ARG A N 1
ATOM 826 C CA . ARG A 1 113 ? -33.275 3.505 42.156 1.00 52.38 113 ARG A CA 1
ATOM 827 C C . ARG A 1 113 ? -32.272 4.652 42.230 1.00 52.38 113 ARG A C 1
ATOM 829 O O . ARG A 1 113 ? -32.124 5.237 43.301 1.00 52.38 113 ARG A O 1
ATOM 836 N N . MET A 1 114 ? -31.643 4.995 41.106 1.00 50.91 114 MET A N 1
ATOM 837 C CA . MET A 1 114 ? -30.917 6.256 40.964 1.00 50.91 114 MET A CA 1
ATOM 838 C C . MET A 1 114 ? -31.821 7.384 41.470 1.00 50.91 114 MET A C 1
ATOM 840 O O . MET A 1 114 ? -32.919 7.598 40.943 1.00 50.91 114 MET A O 1
ATOM 844 N N . ALA A 1 115 ? -31.401 8.045 42.549 1.00 50.16 115 ALA A N 1
ATOM 845 C CA . ALA A 1 115 ? -32.130 9.171 43.101 1.00 50.16 115 ALA A CA 1
ATOM 846 C C . ALA A 1 115 ? -32.236 10.231 42.000 1.00 50.16 115 ALA A C 1
ATOM 848 O O . ALA A 1 115 ? -31.227 10.671 41.448 1.00 50.16 115 ALA A O 1
ATOM 849 N N . ARG A 1 116 ? -33.468 10.596 41.628 1.00 48.00 116 ARG A N 1
ATOM 850 C CA . ARG A 1 116 ? -33.701 11.674 40.664 1.00 48.00 116 ARG A CA 1
ATOM 851 C C . ARG A 1 116 ? -32.967 12.920 41.165 1.00 48.00 116 ARG A C 1
ATOM 853 O O . ARG A 1 116 ? -33.091 13.259 42.340 1.00 48.00 116 ARG A O 1
ATOM 860 N N . ALA A 1 117 ? -32.263 13.608 40.268 1.00 50.56 117 ALA A N 1
ATOM 861 C CA . ALA A 1 117 ? -31.499 14.838 40.506 1.00 50.56 117 ALA A CA 1
ATOM 862 C C . ALA A 1 117 ? -32.368 16.066 40.881 1.00 50.56 117 ALA A C 1
ATOM 864 O O . ALA A 1 117 ? -32.072 17.187 40.492 1.00 50.56 117 ALA A O 1
ATOM 865 N N . VAL A 1 118 ? -33.467 15.856 41.607 1.00 51.66 118 VAL A N 1
ATOM 866 C CA . VAL A 1 118 ? -34.378 16.895 42.114 1.00 51.66 118 VAL A CA 1
ATOM 867 C C . VAL A 1 118 ? -34.007 17.284 43.554 1.00 51.66 118 VAL A C 1
ATOM 869 O O . VAL A 1 118 ? -34.554 18.224 44.106 1.00 51.66 118 VAL A O 1
ATOM 872 N N . PHE A 1 119 ? -33.048 16.588 44.176 1.00 48.88 119 PHE A N 1
ATOM 873 C CA . PHE A 1 119 ? -32.659 16.826 45.571 1.00 48.88 119 PHE A CA 1
ATOM 874 C C . PHE A 1 119 ? -31.776 18.069 45.799 1.00 48.88 119 PHE A C 1
ATOM 876 O O . PHE A 1 119 ? -31.482 18.377 46.946 1.00 48.88 119 PHE A O 1
ATOM 883 N N . TYR A 1 120 ? -31.356 18.782 44.746 1.00 50.84 120 TYR A N 1
ATOM 884 C CA . TYR A 1 120 ? -30.492 19.973 44.851 1.00 50.84 120 TYR A CA 1
ATOM 885 C C . TYR A 1 120 ? -31.179 21.284 44.430 1.00 50.84 120 TYR A C 1
ATOM 887 O O . TYR A 1 120 ? -30.498 22.243 44.079 1.00 50.84 120 TYR A O 1
ATOM 895 N N . THR A 1 121 ? -32.515 21.348 44.440 1.00 49.06 121 THR A N 1
ATOM 896 C CA . THR A 1 121 ? -33.262 22.580 44.104 1.00 49.06 121 THR A CA 1
ATOM 897 C C . THR A 1 121 ? -34.090 23.163 45.250 1.00 49.06 121 THR A C 1
ATOM 899 O O . THR A 1 121 ? -34.992 23.948 44.983 1.00 49.06 121 THR A O 1
ATOM 902 N N . GLU A 1 122 ? -33.788 22.844 46.508 1.00 46.22 122 GLU A N 1
ATOM 903 C CA . GLU A 1 122 ? -34.401 23.522 47.661 1.00 46.22 122 GLU A CA 1
ATOM 904 C C . GLU A 1 122 ? -33.332 23.883 48.703 1.00 46.22 122 GLU A C 1
ATOM 906 O O . GLU A 1 122 ? -32.993 23.072 49.560 1.00 46.22 122 GLU A O 1
ATOM 911 N N . GLU A 1 123 ? -32.697 25.044 48.513 1.00 40.53 123 GLU A N 1
ATOM 912 C CA . GLU A 1 123 ? -32.715 26.240 49.393 1.00 40.53 123 GLU A CA 1
ATOM 913 C C . GLU A 1 123 ? -31.693 27.284 48.911 1.00 40.53 123 GLU A C 1
ATOM 915 O O . GLU A 1 123 ? -30.487 26.963 48.803 1.00 40.53 123 GLU A O 1
#

pLDDT: mean 82.04, std 16.85, range [40.53, 96.44]

Radius of gyration: 28.19 Å; chains: 1; bounding box: 59×33×79 Å